Protein AF-A0A2W6Z1C5-F1 (afdb_monomer_lite)

Secondary structure (DSSP, 8-state):
-HHHHHHHHHHHHHHHHHHHHHHHTSGGGGG-HHHHHHHHHHHHHHHHHHHHHHHHHHHHHS-GGGHHHHHHHHHHHHHHHHHHHHHHHHHHIIIIIHHHTT-TTS-HHHHHHH-SSTTHHHHHHHHHHHHHHHHHHHHHHHHHHHHHHHHHH--

Foldseek 3Di:
DVLVVLVVLLLVLLLLLLVLLLVLQFPVCVVVVVVNVVSVVSSVVSVVSNVVSVVVNCVVPDDPVCCVVVVVVVVVVVVVVVVCCVVVLVCCLPPPQVVVVVDPPDDPVLCNTRDDDPCSSVSVVSSVVSVVSNVVSVVVVVVVVVVVVVVVVVD

Sequence (155 aa):
MERRHWASALLSGLAFQSVILIGAGLVVFERLPVLWFFGLAVFHVCLPINGAALQCLWQAVIPVEQQPRLFAARFAMEWSARLAAFTSSALLVDRFLQPAMTWTFWPGWIRETVGSSAGRPMAIGLLGVGWLLLVVLVWQSEHIKRQGRLAVTLF

Structure (mmCIF, N/CA/C/O backbone):
data_AF-A0A2W6Z1C5-F1
#
_entry.id   AF-A0A2W6Z1C5-F1
#
loop_
_atom_site.group_PDB
_atom_site.id
_atom_site.type_symbol
_atom_site.label_atom_id
_atom_site.label_alt_id
_atom_site.label_comp_id
_atom_site.label_asym_id
_atom_site.label_entity_id
_atom_site.label_seq_id
_atom_site.pdbx_PDB_ins_code
_atom_site.Cartn_x
_atom_site.Cartn_y
_atom_site.Cartn_z
_atom_site.occupancy
_atom_site.B_iso_or_equiv
_atom_site.auth_seq_id
_atom_site.auth_comp_id
_atom_site.auth_asym_id
_atom_site.auth_atom_id
_atom_site.p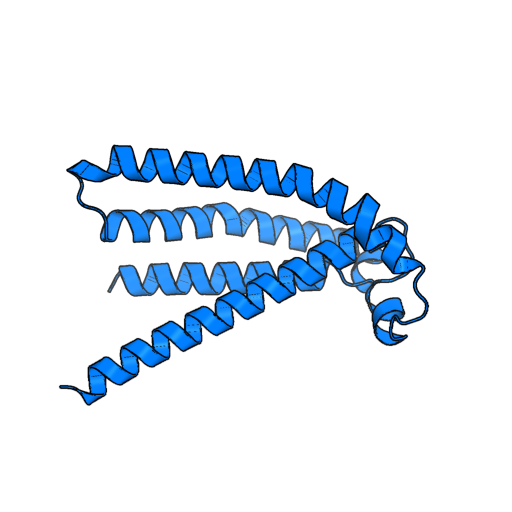dbx_PDB_model_num
ATOM 1 N N . MET A 1 1 ? -26.010 5.799 10.864 1.00 57.97 1 MET A N 1
A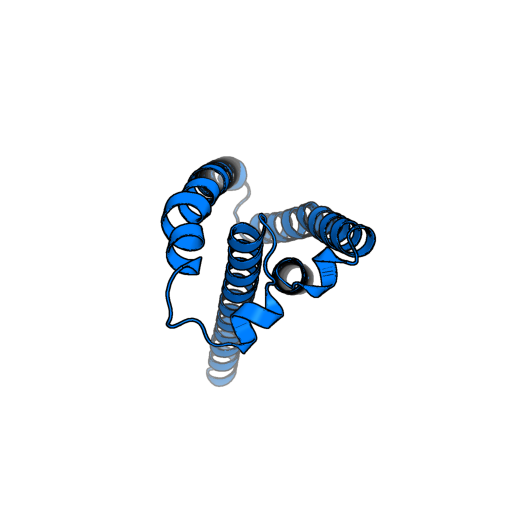TOM 2 C CA . MET A 1 1 ? -25.861 6.290 9.475 1.00 57.97 1 MET A CA 1
ATOM 3 C C . MET A 1 1 ? -24.407 6.679 9.169 1.00 57.97 1 MET A C 1
ATOM 5 O O . MET A 1 1 ? -23.880 6.250 8.154 1.00 57.97 1 MET A O 1
ATOM 9 N N . GLU A 1 2 ? -23.721 7.359 10.092 1.00 74.69 2 GLU A N 1
ATOM 10 C CA . GLU A 1 2 ? -22.348 7.876 9.936 1.00 74.69 2 GLU A CA 1
ATOM 11 C C . GLU A 1 2 ? -21.249 6.809 9.713 1.00 74.69 2 GLU A C 1
ATOM 13 O O . GLU A 1 2 ? -20.439 6.929 8.799 1.00 74.69 2 GLU A O 1
ATOM 18 N N . ARG A 1 3 ? -21.266 5.687 10.454 1.00 80.44 3 ARG A N 1
ATOM 19 C CA . ARG A 1 3 ? -20.263 4.605 10.301 1.00 80.44 3 ARG A CA 1
ATOM 20 C C . ARG A 1 3 ? -20.220 3.983 8.904 1.00 80.44 3 ARG A C 1
ATOM 22 O O . ARG A 1 3 ? -19.150 3.665 8.400 1.00 80.44 3 ARG A O 1
ATOM 29 N N . ARG A 1 4 ? -21.385 3.801 8.273 1.00 82.06 4 ARG A N 1
ATOM 30 C CA . ARG A 1 4 ? -21.482 3.199 6.934 1.00 82.06 4 ARG A CA 1
ATOM 31 C C . ARG A 1 4 ? -20.869 4.115 5.873 1.00 82.06 4 ARG A C 1
ATOM 33 O O . ARG A 1 4 ? -20.246 3.617 4.942 1.00 82.06 4 ARG A O 1
ATOM 40 N N . HIS A 1 5 ? -21.012 5.430 6.044 1.00 86.38 5 HIS A N 1
ATOM 41 C CA . HIS A 1 5 ? -20.405 6.421 5.161 1.00 86.38 5 HIS A CA 1
ATOM 42 C C . HIS A 1 5 ? -18.873 6.373 5.248 1.00 86.38 5 HIS A C 1
ATOM 44 O O .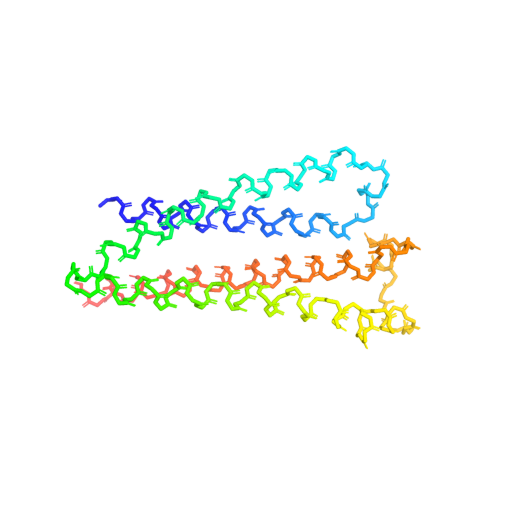 HIS A 1 5 ? -18.217 6.197 4.225 1.00 86.38 5 HIS A O 1
ATOM 50 N N . TRP A 1 6 ? -18.309 6.397 6.461 1.00 87.12 6 TRP A N 1
ATOM 51 C CA . TRP A 1 6 ? -16.857 6.311 6.667 1.00 87.12 6 TRP A CA 1
ATOM 52 C C . TRP A 1 6 ? -16.249 4.987 6.196 1.00 87.12 6 TRP A C 1
ATOM 54 O O . TRP A 1 6 ? -15.184 4.984 5.584 1.00 87.12 6 TRP A O 1
ATOM 64 N N . ALA A 1 7 ? -16.939 3.864 6.414 1.00 86.94 7 ALA A N 1
ATOM 65 C CA . ALA A 1 7 ? -16.502 2.564 5.904 1.00 86.94 7 ALA A CA 1
ATOM 66 C C . ALA A 1 7 ? -16.483 2.527 4.370 1.00 86.94 7 ALA A C 1
ATOM 68 O O . ALA A 1 7 ? -15.518 2.051 3.777 1.00 86.94 7 ALA A O 1
ATOM 69 N N . SER A 1 8 ? -17.520 3.066 3.721 1.00 86.69 8 SER A N 1
ATOM 70 C CA . SER A 1 8 ? -17.557 3.162 2.260 1.00 86.69 8 SER A CA 1
ATOM 71 C C . SER A 1 8 ? -16.465 4.087 1.728 1.00 86.69 8 SER A C 1
ATOM 73 O O . SER A 1 8 ? -15.814 3.734 0.751 1.00 86.69 8 SER A O 1
ATOM 75 N N . ALA A 1 9 ? -16.244 5.242 2.361 1.00 87.75 9 ALA A N 1
ATOM 76 C CA . ALA A 1 9 ? -15.198 6.181 1.969 1.00 87.75 9 ALA A CA 1
ATOM 77 C C . ALA A 1 9 ? -13.804 5.544 2.068 1.00 87.75 9 ALA A C 1
ATOM 79 O O . ALA A 1 9 ? -13.025 5.638 1.123 1.00 87.75 9 ALA A O 1
ATOM 80 N N . LEU A 1 10 ? -13.528 4.825 3.163 1.00 90.69 10 LEU A N 1
ATOM 81 C CA . LEU A 1 10 ? -12.271 4.107 3.360 1.00 90.69 10 LEU A CA 1
ATOM 82 C C . LEU A 1 10 ? -12.056 3.029 2.289 1.00 90.69 10 LEU A C 1
ATOM 84 O O . LEU A 1 10 ? -10.997 2.980 1.670 1.00 90.69 10 LEU A O 1
ATOM 88 N N . LEU A 1 11 ? -13.052 2.172 2.048 1.00 90.81 11 LEU A N 1
ATOM 89 C CA . LEU A 1 11 ? -12.936 1.100 1.055 1.00 90.81 11 LEU A CA 1
ATOM 90 C C . LEU A 1 11 ? -12.757 1.656 -0.362 1.00 90.81 11 LEU A C 1
ATOM 92 O O . LEU A 1 11 ? -11.890 1.181 -1.092 1.00 90.81 11 LEU A O 1
ATOM 96 N N . SER A 1 12 ? -13.526 2.682 -0.734 1.00 89.94 12 SER A N 1
ATOM 97 C CA . SER A 1 12 ? -13.388 3.349 -2.032 1.00 89.94 12 SER A CA 1
ATOM 98 C C . SER A 1 12 ? -12.025 4.022 -2.186 1.00 89.94 12 SER A C 1
ATOM 100 O O . SER A 1 12 ? -11.398 3.890 -3.234 1.00 89.94 12 SER A O 1
ATOM 102 N N . GLY A 1 13 ? -11.536 4.701 -1.145 1.00 92.25 13 GLY A N 1
ATOM 103 C CA . GLY A 1 13 ? -10.226 5.347 -1.154 1.00 92.25 13 GLY A CA 1
ATOM 104 C C . GLY A 1 13 ? -9.081 4.344 -1.294 1.00 92.25 13 GLY A C 1
ATOM 105 O O . GLY A 1 13 ? -8.167 4.564 -2.087 1.00 92.25 13 GLY A O 1
ATOM 106 N N . LEU A 1 14 ? -9.144 3.215 -0.583 1.00 93.56 14 LEU A N 1
ATOM 107 C CA . LEU A 1 14 ? -8.157 2.136 -0.699 1.00 93.56 14 LEU A CA 1
ATOM 108 C C . LEU A 1 14 ? -8.216 1.446 -2.069 1.00 93.56 14 LEU A C 1
ATOM 110 O O . LEU A 1 14 ? -7.172 1.163 -2.657 1.00 93.56 14 LEU A O 1
ATOM 114 N N . ALA A 1 15 ? -9.415 1.218 -2.613 1.00 93.75 15 ALA A N 1
ATOM 115 C CA . ALA A 1 15 ? -9.576 0.658 -3.953 1.00 93.75 15 ALA A CA 1
ATOM 116 C C . ALA A 1 15 ? -8.988 1.600 -5.013 1.00 93.75 15 ALA A C 1
ATOM 118 O O . ALA A 1 15 ? -8.227 1.171 -5.878 1.00 93.75 15 ALA A O 1
ATOM 119 N N . PHE A 1 16 ? -9.255 2.898 -4.902 1.00 94.50 16 PHE A N 1
ATOM 120 C CA . PHE A 1 16 ? -8.690 3.897 -5.799 1.00 94.50 16 PHE A CA 1
ATOM 121 C C . PHE A 1 16 ? -7.155 3.952 -5.720 1.00 94.50 16 PHE A C 1
ATOM 123 O O . PHE A 1 16 ? -6.481 3.891 -6.747 1.00 94.50 16 PHE A O 1
ATOM 130 N N . GLN A 1 17 ? -6.586 3.951 -4.510 1.00 94.69 17 GLN A N 1
ATOM 131 C CA . GLN A 1 17 ? -5.136 3.862 -4.304 1.00 94.69 17 GLN A CA 1
ATOM 132 C C . GLN A 1 17 ? -4.532 2.580 -4.896 1.00 94.69 17 GLN A C 1
ATOM 134 O O . GLN A 1 17 ? -3.446 2.630 -5.473 1.00 94.69 17 GLN A O 1
ATOM 139 N N . SER A 1 18 ? -5.235 1.447 -4.809 1.00 95.06 18 SER A N 1
ATOM 140 C CA . SER A 1 18 ? -4.773 0.186 -5.399 1.00 95.06 18 SER A CA 1
ATOM 141 C C . SER A 1 18 ? -4.682 0.260 -6.926 1.00 95.06 18 SER A C 1
ATOM 143 O O . SER A 1 18 ? -3.686 -0.174 -7.499 1.00 95.06 18 SER A O 1
ATOM 145 N N . VAL A 1 19 ? -5.654 0.903 -7.585 1.00 94.50 19 VAL A N 1
ATOM 146 C CA . VAL A 1 19 ? -5.636 1.128 -9.039 1.00 94.50 19 VAL A CA 1
ATOM 147 C C . VAL A 1 19 ? -4.487 2.049 -9.438 1.00 94.50 19 VAL A C 1
ATOM 149 O O . VAL A 1 19 ? -3.824 1.789 -10.441 1.00 94.50 19 VAL A O 1
ATOM 152 N N . ILE A 1 20 ? -4.198 3.084 -8.644 1.00 94.25 20 ILE A N 1
ATOM 153 C CA . ILE A 1 20 ? -3.041 3.952 -8.896 1.00 94.25 20 ILE A CA 1
ATOM 154 C C . ILE A 1 20 ? -1.733 3.159 -8.800 1.00 94.25 20 ILE A C 1
ATOM 156 O O . ILE A 1 20 ? -0.879 3.316 -9.666 1.00 94.25 20 ILE A O 1
ATOM 160 N N . LEU A 1 21 ? -1.576 2.286 -7.800 1.00 93.56 21 LEU A N 1
ATOM 161 C CA . LEU A 1 21 ? -0.382 1.439 -7.666 1.00 93.56 21 LEU A CA 1
ATOM 162 C C . LEU A 1 21 ? -0.233 0.447 -8.825 1.00 93.56 21 LEU A C 1
ATOM 164 O O . LEU A 1 21 ? 0.872 0.269 -9.333 1.00 93.56 21 LEU A O 1
ATOM 168 N N . ILE A 1 22 ? -1.343 -0.146 -9.279 1.00 93.75 22 ILE A N 1
ATOM 169 C CA . ILE A 1 22 ? -1.370 -0.990 -10.481 1.00 93.75 22 ILE A CA 1
ATOM 170 C C . ILE A 1 22 ? -0.892 -0.179 -11.690 1.00 93.75 22 ILE A C 1
ATOM 172 O O . ILE A 1 22 ? 0.000 -0.613 -12.415 1.00 93.75 22 ILE A O 1
ATOM 176 N N . GLY A 1 23 ? -1.442 1.022 -11.878 1.00 91.25 23 GLY A N 1
ATOM 177 C CA . GLY A 1 23 ? -1.054 1.925 -12.957 1.00 91.25 23 GLY A CA 1
ATOM 178 C C . GLY A 1 23 ? 0.418 2.331 -12.887 1.00 91.25 23 GLY A C 1
ATOM 179 O O . GLY A 1 23 ? 1.110 2.272 -13.896 1.00 91.25 23 GLY A O 1
ATOM 180 N N . ALA A 1 24 ? 0.927 2.669 -11.701 1.00 89.31 24 ALA A N 1
ATOM 181 C CA . ALA A 1 24 ? 2.304 3.116 -11.489 1.00 89.31 24 ALA A CA 1
ATOM 182 C C . ALA A 1 24 ? 3.363 2.085 -11.914 1.00 89.31 24 ALA A C 1
ATOM 184 O O . ALA A 1 24 ? 4.509 2.469 -12.150 1.00 89.31 24 ALA A O 1
ATOM 185 N N . GLY A 1 25 ? 2.987 0.806 -12.017 1.00 85.69 25 GLY A N 1
ATOM 186 C CA . GLY A 1 25 ? 3.842 -0.270 -12.509 1.00 85.69 25 GLY A CA 1
ATOM 187 C C . GLY A 1 25 ? 3.836 -0.483 -14.030 1.00 85.69 25 GLY A C 1
ATOM 188 O O . GLY A 1 25 ? 4.531 -1.378 -14.506 1.00 85.69 25 GLY A O 1
ATOM 189 N N . LEU A 1 26 ? 3.061 0.289 -14.800 1.00 88.12 26 LEU A N 1
ATOM 190 C CA . LEU A 1 26 ? 2.938 0.131 -16.254 1.0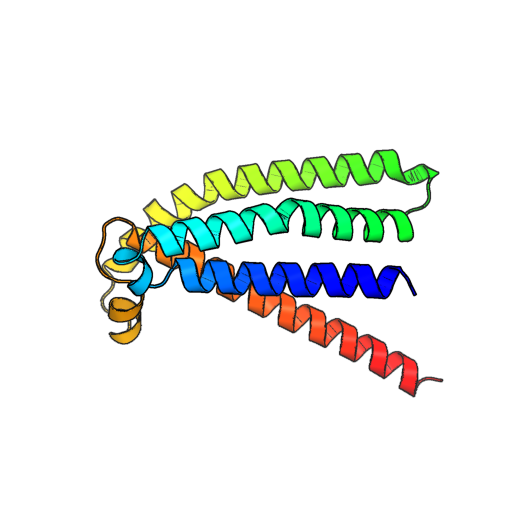0 88.12 26 LEU A CA 1
ATOM 191 C C . LEU A 1 26 ? 3.986 0.949 -17.024 1.00 88.12 26 LEU A C 1
ATOM 193 O O . LEU A 1 26 ? 4.202 2.131 -16.754 1.00 88.12 26 LEU A O 1
ATOM 197 N N . VAL A 1 27 ? 4.541 0.351 -18.082 1.00 85.75 27 VAL A N 1
ATOM 198 C CA . VAL A 1 27 ? 5.571 0.944 -18.957 1.00 85.75 27 VAL A CA 1
ATOM 199 C C . VAL A 1 27 ? 5.130 2.244 -19.626 1.00 85.75 27 VAL A C 1
ATOM 201 O O . VAL A 1 27 ? 5.956 3.103 -19.919 1.00 85.75 27 VAL A O 1
ATOM 204 N N . VAL A 1 28 ? 3.826 2.425 -19.867 1.00 84.19 28 VAL A N 1
ATOM 205 C CA . VAL A 1 28 ? 3.297 3.627 -20.534 1.00 84.19 28 VAL A CA 1
ATOM 206 C C . VAL A 1 28 ? 3.683 4.905 -19.783 1.00 84.19 28 VAL A C 1
ATOM 208 O O . VAL A 1 28 ? 3.933 5.940 -20.401 1.00 84.19 28 VAL A O 1
ATOM 211 N N . PHE A 1 29 ? 3.814 4.818 -18.459 1.00 84.94 29 PHE A N 1
ATOM 212 C CA . PHE A 1 29 ? 4.174 5.950 -17.616 1.00 84.94 29 PHE A CA 1
ATOM 213 C C . PHE A 1 29 ? 5.671 6.268 -17.613 1.00 84.94 29 PHE A C 1
ATOM 215 O O . PHE A 1 29 ? 6.034 7.381 -17.242 1.00 84.94 29 PHE A O 1
ATOM 222 N N . GLU A 1 30 ? 6.530 5.377 -18.124 1.00 83.06 30 GLU A N 1
ATOM 223 C CA . GLU A 1 30 ? 7.950 5.678 -18.370 1.00 83.06 30 GLU A CA 1
ATOM 224 C C . GLU A 1 30 ? 8.099 6.849 -19.354 1.00 83.06 30 GLU A C 1
ATOM 226 O O . GLU A 1 30 ? 8.985 7.689 -19.215 1.00 83.06 30 GLU A O 1
ATOM 231 N N . ARG A 1 31 ? 7.177 6.953 -20.320 1.00 85.62 31 ARG A N 1
ATOM 232 C CA . ARG A 1 31 ? 7.145 8.033 -21.320 1.00 85.62 31 ARG A CA 1
ATOM 233 C C . ARG A 1 31 ? 6.320 9.245 -20.884 1.00 85.62 31 ARG A C 1
ATOM 235 O O . ARG A 1 31 ? 6.308 10.251 -21.587 1.00 85.62 31 ARG A O 1
ATOM 242 N N . LEU A 1 32 ? 5.624 9.160 -19.748 1.00 90.50 32 LEU A N 1
ATOM 243 C CA . LEU A 1 32 ? 4.699 10.182 -19.246 1.00 90.50 32 LEU A CA 1
ATOM 244 C C . LEU A 1 32 ? 4.978 10.503 -17.763 1.00 90.50 32 LEU A C 1
ATOM 246 O O . LEU A 1 32 ? 4.083 10.357 -16.925 1.00 90.50 32 LEU A O 1
ATOM 250 N N . PRO A 1 33 ? 6.192 10.975 -17.408 1.00 88.94 33 PRO A N 1
ATOM 251 C CA . PRO A 1 33 ? 6.591 11.172 -16.012 1.00 88.94 33 PRO A CA 1
ATOM 252 C C . PRO A 1 33 ? 5.696 12.169 -15.266 1.00 88.94 33 PRO A C 1
ATOM 254 O O . PRO A 1 33 ? 5.404 11.971 -14.091 1.00 88.94 33 PRO A O 1
ATOM 257 N N . VAL A 1 34 ? 5.190 13.208 -15.941 1.00 94.00 34 VAL A N 1
ATOM 258 C CA . VAL A 1 34 ? 4.255 14.179 -15.340 1.00 94.00 34 VAL A CA 1
ATOM 259 C C . VAL A 1 34 ? 2.968 13.496 -14.876 1.00 94.00 34 VAL A C 1
ATOM 261 O O . VAL A 1 34 ? 2.504 13.741 -13.765 1.00 94.00 34 VAL A O 1
ATOM 264 N N . LEU A 1 35 ? 2.411 12.607 -15.702 1.00 92.56 35 LEU A N 1
ATOM 265 C CA . LEU A 1 35 ? 1.197 11.872 -15.362 1.00 92.56 35 LEU A CA 1
ATOM 266 C C . LEU A 1 35 ? 1.456 10.868 -14.231 1.00 92.56 35 LEU A C 1
ATOM 268 O O . LEU A 1 35 ? 0.608 10.697 -13.357 1.00 92.56 35 LEU A O 1
ATOM 272 N N . TRP A 1 36 ? 2.645 10.262 -14.207 1.00 91.81 36 TRP A N 1
ATOM 273 C CA . TRP A 1 36 ? 3.074 9.386 -13.118 1.00 91.81 36 TRP A CA 1
ATOM 274 C C . TRP A 1 36 ? 3.164 10.133 -11.779 1.00 91.81 36 TRP A C 1
ATOM 276 O O . TRP A 1 36 ? 2.556 9.712 -10.794 1.00 91.81 36 TRP A O 1
ATOM 286 N N . PHE A 1 37 ? 3.840 11.287 -11.748 1.00 92.88 37 PHE A N 1
ATOM 287 C CA . PHE A 1 37 ? 3.928 12.125 -10.548 1.00 92.88 37 PHE A CA 1
ATOM 288 C C . PHE A 1 37 ? 2.565 12.654 -10.107 1.00 92.88 37 PHE A C 1
ATOM 290 O O . PHE A 1 37 ? 2.289 12.686 -8.909 1.00 92.88 37 PHE A O 1
ATOM 297 N N . PHE A 1 38 ? 1.694 13.022 -11.048 1.00 94.81 38 PHE A N 1
ATOM 298 C CA . PHE A 1 38 ? 0.323 13.408 -10.730 1.00 94.81 38 PHE A CA 1
ATOM 299 C C . PHE A 1 38 ? -0.442 12.259 -10.060 1.00 94.81 38 PHE A C 1
ATOM 301 O O . PHE A 1 38 ? -1.051 12.458 -9.009 1.00 94.81 38 PHE A O 1
ATOM 308 N N . GLY A 1 39 ? -0.352 11.043 -10.606 1.00 93.69 39 GLY A N 1
ATOM 309 C CA . GLY A 1 39 ? -0.938 9.849 -9.995 1.00 93.69 39 GLY A CA 1
ATOM 310 C C . GLY A 1 39 ? -0.426 9.613 -8.573 1.00 93.69 39 GLY A C 1
ATOM 311 O O . GLY A 1 39 ? -1.219 9.397 -7.656 1.00 93.69 39 GLY A O 1
ATOM 312 N N . LEU A 1 40 ? 0.885 9.736 -8.351 1.00 92.06 40 LEU A N 1
ATOM 313 C CA . LEU A 1 40 ? 1.464 9.627 -7.011 1.00 92.06 40 LEU A CA 1
ATOM 314 C C . LEU A 1 40 ? 1.022 10.743 -6.064 1.00 92.06 40 LEU A C 1
ATOM 316 O O . LEU A 1 40 ? 0.791 10.473 -4.886 1.00 92.06 40 LEU A O 1
ATOM 320 N N . ALA A 1 41 ? 0.891 11.978 -6.542 1.00 95.00 41 ALA A N 1
ATOM 321 C CA . ALA A 1 41 ? 0.390 13.083 -5.732 1.00 95.00 41 ALA A CA 1
ATOM 322 C C . ALA A 1 41 ? -1.043 12.795 -5.265 1.00 95.00 41 ALA A C 1
ATOM 324 O O . ALA A 1 41 ? -1.339 12.885 -4.074 1.00 95.00 41 ALA A O 1
ATOM 325 N N . VAL A 1 42 ? -1.903 12.346 -6.182 1.00 94.88 42 VAL A N 1
ATOM 326 C CA . VAL A 1 42 ? -3.272 11.921 -5.872 1.00 94.88 42 VAL A CA 1
ATOM 327 C C . VAL A 1 42 ? -3.276 10.765 -4.863 1.00 94.88 42 VAL A C 1
ATOM 329 O O . VAL A 1 42 ? -4.006 10.821 -3.873 1.00 94.88 42 VAL A O 1
ATOM 332 N N . PHE A 1 43 ? -2.416 9.757 -5.045 1.00 94.25 43 PHE A N 1
ATOM 333 C CA . PHE A 1 43 ? -2.260 8.658 -4.087 1.00 94.25 43 PHE A CA 1
ATOM 334 C C . PHE A 1 43 ? -1.935 9.167 -2.676 1.00 94.25 43 PHE A C 1
ATOM 336 O O . PHE A 1 43 ? -2.554 8.721 -1.706 1.00 94.25 43 PHE A O 1
ATOM 343 N N . HIS A 1 44 ? -0.998 10.113 -2.552 1.00 93.69 44 HIS A N 1
ATOM 344 C CA . HIS A 1 44 ? -0.581 10.660 -1.260 1.00 93.69 44 HIS A CA 1
ATOM 345 C C . HIS A 1 44 ? -1.665 11.518 -0.608 1.00 93.69 44 HIS A C 1
ATOM 347 O O . HIS A 1 44 ? -1.845 11.431 0.604 1.00 93.69 44 HIS A O 1
ATOM 353 N N . VAL A 1 45 ? -2.437 12.283 -1.385 1.00 93.94 45 VAL A N 1
ATOM 354 C CA . VAL A 1 45 ? -3.584 13.056 -0.873 1.00 93.94 45 VAL A CA 1
ATOM 355 C C . VAL A 1 45 ? -4.665 12.141 -0.286 1.00 93.94 45 VAL A C 1
ATOM 357 O O . VAL A 1 45 ? -5.308 12.499 0.700 1.00 93.94 45 VAL A O 1
ATOM 360 N N . CYS A 1 46 ? -4.838 10.930 -0.821 1.00 92.75 46 CYS A N 1
ATOM 361 C CA . CYS A 1 46 ? -5.779 9.957 -0.263 1.00 92.75 46 CYS A CA 1
ATOM 362 C C . CYS A 1 46 ? -5.336 9.371 1.093 1.00 92.75 46 CYS A C 1
ATOM 364 O O . CYS A 1 46 ? -6.191 8.912 1.852 1.00 92.75 46 CYS A O 1
ATOM 366 N N . LEU A 1 47 ? -4.041 9.399 1.442 1.00 91.50 47 LEU A N 1
ATOM 367 C CA . LEU A 1 47 ? -3.539 8.845 2.709 1.00 91.50 47 LEU A CA 1
ATOM 368 C C . LEU A 1 47 ? -4.174 9.492 3.956 1.00 91.50 47 LEU A C 1
ATOM 370 O O . LEU A 1 47 ? -4.719 8.745 4.772 1.00 91.50 47 LEU A O 1
ATOM 374 N N . PRO A 1 48 ? -4.166 10.831 4.138 1.00 92.94 48 PRO A N 1
ATOM 375 C CA . PRO A 1 48 ? -4.804 11.455 5.298 1.00 92.94 48 PRO A CA 1
ATOM 376 C C . PRO A 1 48 ? -6.323 11.243 5.324 1.00 92.94 48 PRO A C 1
ATOM 378 O O . PRO A 1 48 ? -6.888 11.098 6.405 1.00 92.94 48 PRO A O 1
ATOM 381 N N . ILE A 1 49 ? -6.981 11.157 4.162 1.00 92.31 49 ILE A N 1
ATOM 382 C CA . ILE A 1 49 ? -8.427 10.901 4.066 1.00 92.31 49 ILE A CA 1
ATOM 383 C C . ILE A 1 49 ? -8.753 9.498 4.594 1.00 92.31 49 ILE A C 1
ATOM 385 O O . ILE A 1 49 ? -9.613 9.340 5.461 1.00 92.31 49 ILE A O 1
ATOM 389 N N . ASN A 1 50 ? -8.023 8.484 4.125 1.00 92.88 50 ASN A N 1
ATOM 390 C CA . ASN A 1 50 ? -8.175 7.106 4.592 1.00 92.88 50 ASN A CA 1
ATOM 391 C C . ASN A 1 50 ? -7.807 6.978 6.077 1.00 92.88 50 ASN A C 1
ATOM 393 O O . ASN A 1 50 ? -8.506 6.300 6.830 1.00 92.88 50 ASN A O 1
ATOM 397 N N . GLY A 1 51 ? -6.755 7.673 6.518 1.00 92.19 51 GLY A N 1
ATOM 398 C CA . GLY A 1 51 ? -6.357 7.738 7.923 1.00 92.19 51 GLY A CA 1
ATOM 399 C C . GLY A 1 51 ? -7.460 8.305 8.819 1.00 92.19 51 GLY A C 1
ATOM 400 O O . GLY A 1 51 ? -7.800 7.688 9.830 1.00 92.19 51 GLY A O 1
ATOM 401 N N . ALA A 1 52 ? -8.070 9.424 8.418 1.00 92.19 52 ALA A N 1
ATOM 402 C CA . ALA A 1 52 ? -9.180 10.048 9.134 1.00 92.19 52 ALA A CA 1
ATOM 403 C C . ALA A 1 52 ? -10.419 9.142 9.169 1.00 92.19 52 ALA A C 1
ATOM 405 O O . ALA A 1 52 ? -10.959 8.890 10.244 1.00 92.19 52 ALA A O 1
ATOM 406 N N . ALA A 1 53 ? -10.819 8.570 8.028 1.00 92.56 53 ALA A N 1
ATOM 407 C CA . ALA A 1 53 ? -11.948 7.643 7.963 1.00 92.56 53 ALA A CA 1
ATOM 408 C C . ALA A 1 53 ? -11.737 6.425 8.880 1.00 92.56 53 ALA A C 1
ATOM 410 O O . ALA A 1 53 ? -12.626 6.048 9.647 1.00 92.56 53 ALA A O 1
ATOM 411 N N . LEU A 1 54 ? -10.535 5.841 8.860 1.00 92.62 54 LEU A N 1
ATOM 412 C CA . LEU A 1 54 ? -10.175 4.727 9.732 1.00 92.62 54 LEU A CA 1
ATOM 413 C C . LEU A 1 54 ? -10.125 5.150 11.211 1.00 92.62 54 LEU A C 1
ATOM 415 O O . LEU A 1 54 ? -10.452 4.349 12.084 1.00 92.62 54 LEU A O 1
ATOM 419 N N . GLN A 1 55 ? -9.728 6.383 11.527 1.00 93.62 55 GLN A N 1
ATOM 420 C CA . GLN A 1 55 ? -9.763 6.901 12.898 1.00 93.62 55 GLN A CA 1
ATOM 421 C C . GLN A 1 55 ? -11.204 7.070 13.406 1.00 93.62 55 GLN A C 1
ATOM 423 O O . GLN A 1 55 ? -11.519 6.577 14.490 1.00 93.62 55 GLN A O 1
ATOM 428 N N . CYS A 1 56 ? -12.096 7.667 12.608 1.00 92.94 56 CYS A N 1
ATOM 429 C CA . CYS A 1 56 ? -13.514 7.825 12.951 1.00 92.94 56 CYS A CA 1
ATOM 430 C C . CYS A 1 56 ? -14.200 6.472 13.198 1.00 92.94 56 CYS A C 1
ATOM 432 O O . CYS A 1 56 ? -14.975 6.324 14.144 1.00 92.94 56 CYS A O 1
ATOM 434 N N . LEU A 1 57 ? -13.889 5.454 12.387 1.00 91.56 57 LEU A N 1
ATOM 435 C CA . LEU A 1 57 ? -14.419 4.100 12.580 1.00 91.56 57 LEU A CA 1
ATOM 436 C C . LEU A 1 57 ? -13.971 3.481 13.908 1.00 91.56 57 LEU A C 1
ATOM 438 O O . LEU A 1 57 ? -14.786 2.874 14.601 1.00 91.56 57 LEU A O 1
ATOM 442 N N . TRP A 1 58 ? -12.701 3.652 14.278 1.00 92.25 58 TRP A N 1
ATOM 443 C CA . TRP A 1 58 ? -12.169 3.137 15.540 1.00 92.25 58 TRP A CA 1
ATOM 444 C C . TRP A 1 58 ? -12.780 3.849 16.752 1.00 92.25 58 TRP A C 1
ATOM 446 O O . TRP A 1 58 ? -13.208 3.185 17.697 1.00 92.25 58 TRP A O 1
ATOM 456 N N . GLN A 1 59 ? -12.901 5.178 16.704 1.00 93.56 59 GLN A N 1
ATOM 457 C CA . GLN A 1 59 ? -13.554 5.965 17.758 1.00 93.56 59 GLN A CA 1
ATOM 458 C C . GLN A 1 59 ? -15.024 5.583 17.960 1.00 93.56 59 GLN A C 1
ATOM 460 O O . GLN A 1 59 ? -15.510 5.607 19.085 1.00 93.56 59 GLN A O 1
ATOM 465 N N . ALA A 1 60 ? -15.724 5.180 16.898 1.00 91.50 60 ALA A N 1
ATOM 466 C CA . ALA A 1 60 ? -17.118 4.760 16.998 1.00 91.50 60 ALA A CA 1
ATOM 467 C C . ALA A 1 60 ? -17.310 3.396 17.691 1.00 91.50 60 ALA A C 1
ATOM 469 O O . ALA A 1 60 ? -18.426 3.075 18.106 1.00 91.50 60 ALA A O 1
ATOM 470 N N . VAL A 1 61 ? -16.271 2.557 17.755 1.00 91.81 61 VAL A N 1
ATOM 471 C CA . VAL A 1 61 ? -16.356 1.176 18.269 1.00 91.81 61 VAL A CA 1
ATOM 472 C C . VAL A 1 61 ? -15.698 1.029 19.641 1.00 91.81 61 VAL A C 1
ATOM 474 O O . VAL A 1 61 ? -16.131 0.193 20.429 1.00 91.81 61 VAL A O 1
ATOM 477 N N . ILE A 1 62 ? -14.672 1.825 19.943 1.00 93.62 62 ILE A N 1
ATOM 478 C CA . ILE A 1 62 ? -13.870 1.652 21.157 1.00 93.62 62 ILE A CA 1
ATOM 479 C C . ILE A 1 62 ? -14.403 2.503 22.317 1.00 93.62 62 ILE A C 1
ATOM 481 O O . ILE A 1 62 ? -14.524 3.723 22.155 1.00 93.62 62 ILE A O 1
ATOM 485 N N . PRO A 1 63 ? -14.636 1.895 23.500 1.00 95.06 63 PRO A N 1
ATOM 486 C CA . PRO A 1 63 ? -14.991 2.622 24.718 1.00 95.06 63 PRO A CA 1
ATOM 487 C C . PRO A 1 63 ? -13.969 3.709 25.052 1.00 95.06 63 PRO A C 1
ATOM 489 O O . PRO A 1 63 ? -12.762 3.479 24.937 1.00 95.06 63 PRO A O 1
ATOM 492 N N . VAL A 1 64 ? -14.448 4.878 25.481 1.00 95.50 64 VAL A N 1
ATOM 493 C CA . VAL A 1 64 ? -13.632 6.088 25.695 1.00 95.50 64 VAL A CA 1
ATOM 494 C C . VAL A 1 64 ? -12.463 5.821 26.646 1.00 95.50 64 VAL A C 1
ATOM 496 O O . VAL A 1 64 ? -11.343 6.261 26.395 1.00 95.50 64 VAL A O 1
ATOM 499 N N . GLU A 1 65 ? -12.684 5.004 27.671 1.00 97.25 65 GLU A N 1
ATOM 500 C CA . GLU A 1 65 ? -11.709 4.659 28.710 1.00 97.25 65 GLU A CA 1
ATOM 501 C C . GLU A 1 65 ? -10.525 3.852 28.154 1.00 97.25 65 GLU A C 1
ATOM 503 O O . GLU A 1 65 ? -9.423 3.883 28.700 1.00 97.25 65 GLU A O 1
ATOM 508 N N . GLN A 1 66 ? -10.733 3.126 27.051 1.00 97.06 66 GLN A N 1
ATOM 509 C CA . GLN A 1 66 ? -9.714 2.284 26.419 1.00 97.06 66 GLN A CA 1
ATOM 510 C C . GLN A 1 66 ? -9.021 2.964 25.233 1.00 97.06 66 GLN A C 1
ATOM 512 O O . GLN A 1 66 ? -7.988 2.465 24.766 1.00 97.06 66 GLN A O 1
ATOM 517 N N . GLN A 1 67 ? -9.555 4.090 24.746 1.00 94.69 67 GLN A N 1
ATOM 518 C CA . GLN A 1 67 ? -9.052 4.778 23.554 1.00 94.69 67 GLN A CA 1
ATOM 519 C C . GLN A 1 67 ? -7.558 5.123 23.636 1.00 94.69 67 GLN A C 1
ATOM 521 O O . GLN A 1 67 ? -6.850 4.776 22.690 1.00 94.69 67 GLN A O 1
ATOM 526 N N . PRO A 1 68 ? -7.020 5.703 24.733 1.00 96.38 68 PRO A N 1
ATOM 527 C CA . PRO A 1 68 ? -5.604 6.070 24.782 1.00 96.38 68 PRO A CA 1
ATOM 528 C C . PRO A 1 68 ? -4.677 4.868 24.575 1.00 96.38 68 PRO A C 1
ATOM 530 O O . PRO A 1 68 ? -3.739 4.926 23.780 1.00 96.38 68 PRO A O 1
ATOM 533 N N . ARG A 1 69 ? -4.978 3.742 25.236 1.00 96.69 69 ARG A N 1
ATOM 534 C CA . ARG A 1 69 ? -4.170 2.519 25.152 1.00 96.69 69 ARG A CA 1
ATOM 535 C C . ARG A 1 69 ? -4.244 1.888 23.764 1.00 96.69 69 ARG A C 1
ATOM 537 O O . ARG A 1 69 ? -3.215 1.532 23.194 1.00 96.69 69 ARG A O 1
ATOM 544 N N . LEU A 1 70 ? -5.454 1.730 23.226 1.00 96.12 70 LEU A N 1
ATOM 545 C CA . LEU A 1 70 ? -5.656 1.063 21.939 1.00 96.12 70 LEU A CA 1
ATOM 546 C C . LEU A 1 70 ? -5.164 1.915 20.764 1.00 96.12 70 LEU A C 1
ATOM 548 O O . LEU A 1 70 ? -4.597 1.368 19.820 1.00 96.12 70 LEU A O 1
ATOM 552 N N . PHE A 1 71 ? -5.304 3.241 20.828 1.00 95.62 71 PHE A N 1
ATOM 553 C CA . PHE A 1 71 ? -4.759 4.129 19.801 1.00 95.62 71 PHE A CA 1
ATOM 554 C C . PHE A 1 71 ? -3.236 4.182 19.847 1.00 95.62 71 PHE A C 1
ATOM 556 O O . PHE A 1 71 ? -2.618 4.098 18.790 1.00 95.62 71 PHE A O 1
ATOM 563 N N . ALA A 1 72 ? -2.619 4.224 21.032 1.00 96.00 72 ALA A N 1
ATOM 564 C CA . ALA A 1 72 ? -1.163 4.136 21.146 1.00 96.00 72 ALA A CA 1
ATOM 565 C C . ALA A 1 72 ? -0.623 2.835 20.528 1.00 96.00 72 ALA A C 1
ATOM 567 O O . ALA A 1 72 ? 0.309 2.875 19.724 1.00 96.00 72 ALA A O 1
ATOM 568 N N . ALA A 1 73 ? -1.253 1.693 20.832 1.00 95.69 73 ALA A N 1
ATOM 569 C CA . ALA A 1 73 ? -0.884 0.408 20.241 1.00 95.69 73 ALA A CA 1
ATOM 570 C C . ALA A 1 73 ? -1.044 0.410 18.712 1.00 95.69 73 ALA A C 1
ATOM 572 O O . ALA A 1 73 ? -0.131 0.005 17.994 1.00 95.69 73 ALA A O 1
ATOM 573 N N . ARG A 1 74 ? -2.166 0.929 18.199 1.00 94.44 74 ARG A N 1
ATOM 574 C CA . ARG A 1 74 ? -2.401 1.053 16.755 1.00 94.44 74 ARG A CA 1
ATOM 575 C C . ARG A 1 74 ? -1.343 1.924 16.074 1.00 94.44 74 ARG A C 1
ATOM 577 O O . ARG A 1 74 ? -0.819 1.522 15.039 1.00 94.44 74 ARG A O 1
ATOM 584 N N . PHE A 1 75 ? -1.023 3.090 16.633 1.00 93.56 75 PHE A N 1
ATOM 585 C CA . PHE A 1 75 ? 0.002 3.970 16.070 1.00 93.56 75 PHE A CA 1
ATOM 586 C C . PHE A 1 75 ? 1.375 3.301 16.064 1.00 93.56 75 PHE A C 1
ATOM 588 O O . PHE A 1 75 ? 2.077 3.379 15.058 1.00 93.56 75 PHE A O 1
ATOM 595 N N . ALA A 1 76 ? 1.743 2.602 17.141 1.00 95.56 76 ALA A N 1
ATOM 596 C CA . ALA A 1 76 ? 2.983 1.835 17.182 1.00 95.56 76 ALA A CA 1
ATOM 597 C C . ALA A 1 76 ? 3.025 0.787 16.058 1.00 95.56 76 ALA A C 1
ATOM 599 O O . ALA A 1 76 ? 3.993 0.742 15.304 1.00 95.56 76 ALA A O 1
ATOM 600 N N . MET A 1 77 ? 1.945 0.017 15.877 1.00 95.19 77 MET A N 1
ATOM 601 C CA . MET A 1 77 ? 1.843 -0.966 14.792 1.00 95.19 77 MET A CA 1
ATOM 602 C C . MET A 1 77 ? 1.953 -0.320 13.406 1.00 95.19 77 MET A C 1
ATOM 604 O O . MET A 1 77 ? 2.634 -0.864 12.541 1.00 95.19 77 MET A O 1
ATOM 608 N N . GLU A 1 78 ? 1.324 0.836 13.185 1.00 92.62 78 GLU A N 1
ATOM 609 C CA . GLU A 1 78 ? 1.386 1.549 11.905 1.00 92.62 78 GLU A CA 1
ATOM 610 C C . GLU A 1 78 ? 2.813 2.009 11.576 1.00 92.62 78 GLU A C 1
ATOM 612 O O . GLU A 1 78 ? 3.302 1.783 10.466 1.00 92.62 78 GLU A O 1
ATOM 617 N N . TRP A 1 79 ? 3.516 2.604 12.541 1.00 93.81 79 TRP A N 1
ATOM 618 C CA . TRP A 1 79 ? 4.903 3.031 12.354 1.00 93.81 79 TRP A CA 1
ATOM 619 C C . TRP A 1 79 ? 5.855 1.852 12.163 1.00 93.81 79 TRP A C 1
ATOM 621 O O . TRP A 1 79 ? 6.702 1.891 11.268 1.00 93.81 79 TRP A O 1
ATOM 631 N N . SER A 1 80 ? 5.685 0.780 12.937 1.00 96.50 80 SER A N 1
ATOM 632 C CA . SER A 1 80 ? 6.451 -0.453 12.754 1.00 96.50 80 SER A CA 1
ATOM 633 C C . SER A 1 80 ? 6.202 -1.077 11.381 1.00 96.50 80 SER A C 1
ATOM 635 O O . SER A 1 80 ? 7.155 -1.491 10.724 1.00 96.50 80 SER A O 1
ATOM 637 N N . ALA A 1 81 ? 4.954 -1.094 10.905 1.00 92.75 81 ALA A N 1
ATOM 638 C CA . ALA A 1 81 ? 4.612 -1.604 9.581 1.00 92.75 81 ALA A CA 1
ATOM 639 C C . ALA A 1 81 ? 5.237 -0.761 8.462 1.00 92.75 81 ALA A C 1
ATOM 641 O O . ALA A 1 81 ? 5.758 -1.324 7.502 1.00 92.75 81 ALA A O 1
ATOM 642 N N . ARG A 1 82 ? 5.253 0.573 8.592 1.00 92.06 82 ARG A N 1
ATOM 643 C CA . ARG A 1 82 ? 5.944 1.459 7.637 1.00 92.06 82 ARG A CA 1
ATOM 644 C C . ARG A 1 82 ? 7.443 1.190 7.605 1.00 92.06 82 ARG A C 1
ATOM 646 O O . ARG A 1 82 ? 8.008 1.055 6.524 1.00 92.06 82 ARG A O 1
ATOM 653 N N . LEU A 1 83 ? 8.077 1.070 8.770 1.00 93.75 83 LEU A N 1
ATOM 654 C CA . LEU A 1 83 ? 9.501 0.750 8.852 1.00 93.75 83 LEU A CA 1
ATOM 655 C C . LEU A 1 83 ? 9.802 -0.605 8.200 1.00 93.75 83 LEU A C 1
ATOM 657 O O . LEU A 1 83 ? 10.719 -0.703 7.387 1.00 93.75 83 LEU A O 1
ATOM 661 N N . ALA A 1 84 ? 8.997 -1.624 8.505 1.00 94.81 84 ALA A N 1
ATOM 662 C CA . ALA A 1 84 ? 9.109 -2.941 7.892 1.00 94.81 84 ALA A CA 1
ATOM 663 C C . ALA A 1 84 ? 8.893 -2.888 6.372 1.00 94.81 84 ALA A C 1
ATOM 665 O O . ALA A 1 84 ? 9.617 -3.547 5.634 1.00 94.81 84 ALA A O 1
ATOM 666 N N . ALA A 1 85 ? 7.944 -2.091 5.878 1.00 91.06 85 ALA A N 1
ATOM 667 C CA . ALA A 1 85 ? 7.706 -1.917 4.446 1.00 91.06 85 ALA A CA 1
ATOM 668 C C . ALA A 1 85 ? 8.904 -1.255 3.743 1.00 91.06 85 ALA A C 1
ATOM 670 O O . ALA A 1 85 ? 9.323 -1.712 2.680 1.00 91.06 85 ALA A O 1
ATOM 671 N N . PHE A 1 86 ? 9.512 -0.229 4.345 1.00 89.38 86 PHE A N 1
ATOM 672 C CA . PHE A 1 86 ? 10.701 0.411 3.777 1.00 89.38 86 PHE A CA 1
ATOM 673 C C . PHE A 1 86 ? 11.892 -0.547 3.705 1.00 89.38 86 PHE A C 1
ATOM 675 O O . PHE A 1 86 ? 12.532 -0.642 2.661 1.00 89.38 86 PHE A O 1
ATOM 682 N N . THR A 1 87 ? 12.166 -1.304 4.766 1.00 92.00 87 THR A N 1
ATOM 683 C CA . THR A 1 87 ? 13.307 -2.234 4.779 1.00 92.00 87 THR A CA 1
ATOM 684 C C . THR A 1 87 ? 13.067 -3.459 3.899 1.00 92.00 87 THR A C 1
ATOM 686 O O . THR A 1 87 ? 13.956 -3.875 3.156 1.00 92.00 87 THR A O 1
ATOM 689 N N . SER A 1 88 ? 11.857 -4.021 3.927 1.00 92.94 88 SER A N 1
ATOM 690 C CA . SER A 1 88 ? 11.507 -5.184 3.106 1.00 92.94 88 SER A CA 1
ATOM 691 C C . SER A 1 88 ? 11.390 -4.856 1.623 1.00 92.94 88 SER A C 1
ATOM 693 O O . SER A 1 88 ? 11.709 -5.721 0.816 1.00 92.94 88 SER A O 1
ATOM 695 N N . SER A 1 89 ? 10.992 -3.639 1.236 1.00 88.38 89 SER A N 1
ATOM 696 C CA . SER A 1 89 ? 10.878 -3.272 -0.184 1.00 88.38 89 SER A CA 1
ATOM 697 C C . SER A 1 89 ? 12.233 -3.258 -0.893 1.00 88.38 89 SER A C 1
ATOM 699 O O . SER A 1 89 ? 12.340 -3.814 -1.983 1.00 88.38 89 SER A O 1
ATOM 701 N N . ALA A 1 90 ? 13.282 -2.729 -0.254 1.00 88.56 90 ALA A N 1
ATOM 702 C CA . ALA A 1 90 ? 14.644 -2.791 -0.787 1.00 88.56 90 ALA A CA 1
ATOM 703 C C . ALA A 1 90 ? 15.115 -4.246 -0.961 1.00 88.56 90 ALA A C 1
ATOM 705 O O . ALA A 1 90 ? 15.557 -4.641 -2.038 1.00 88.56 90 ALA A O 1
ATOM 706 N N . LEU A 1 91 ? 14.931 -5.081 0.069 1.00 92.56 91 LEU A N 1
ATOM 707 C CA . LEU A 1 91 ? 15.284 -6.503 -0.001 1.00 92.56 91 LEU A CA 1
ATOM 708 C C . LEU A 1 91 ? 14.482 -7.250 -1.071 1.00 92.56 91 LEU A C 1
ATOM 710 O O . LEU A 1 91 ? 15.043 -8.069 -1.798 1.00 92.56 91 LEU A O 1
ATOM 714 N N . LEU A 1 92 ? 13.183 -6.969 -1.181 1.00 92.62 92 LEU A N 1
ATOM 715 C CA . LEU A 1 92 ? 12.299 -7.544 -2.188 1.00 92.62 92 LEU A CA 1
ATOM 716 C C . LEU A 1 92 ? 12.811 -7.222 -3.594 1.00 92.62 92 LEU A C 1
ATOM 718 O O . LEU A 1 92 ? 12.908 -8.120 -4.431 1.00 92.62 92 LEU A O 1
ATOM 722 N N . VAL A 1 93 ? 13.171 -5.964 -3.842 1.00 91.06 93 VAL A N 1
ATOM 723 C CA . VAL A 1 93 ? 13.695 -5.518 -5.133 1.00 91.06 93 VAL A CA 1
ATOM 724 C C . VAL A 1 93 ? 15.021 -6.205 -5.454 1.00 91.06 93 VAL A C 1
ATOM 726 O O . VAL A 1 93 ? 15.105 -6.901 -6.468 1.00 91.06 93 VAL A O 1
ATOM 729 N N . ASP A 1 94 ? 16.014 -6.088 -4.577 1.00 91.81 94 ASP A N 1
ATOM 730 C CA . ASP A 1 94 ? 17.388 -6.501 -4.879 1.00 91.81 94 ASP A CA 1
ATOM 731 C C . ASP A 1 94 ? 17.566 -8.024 -4.879 1.00 91.81 94 ASP A C 1
ATOM 733 O O . ASP A 1 94 ? 18.335 -8.575 -5.669 1.00 91.81 94 ASP A O 1
ATOM 737 N N . ARG A 1 95 ? 16.877 -8.734 -3.975 1.00 93.62 95 ARG A N 1
ATOM 738 C CA . ARG A 1 95 ? 17.078 -10.180 -3.772 1.00 93.62 95 ARG A CA 1
ATOM 739 C C . ARG A 1 95 ? 16.071 -11.053 -4.497 1.00 93.62 95 ARG A C 1
ATOM 741 O O . ARG A 1 95 ? 16.383 -12.215 -4.741 1.00 93.62 95 ARG A O 1
ATOM 748 N N . PHE A 1 96 ? 14.899 -10.528 -4.846 1.00 92.12 96 PHE A N 1
ATOM 749 C CA . PHE A 1 96 ? 13.843 -11.333 -5.460 1.00 92.12 96 PHE A CA 1
ATOM 750 C C . PHE A 1 96 ? 13.445 -10.797 -6.828 1.00 92.12 96 PHE A C 1
ATOM 752 O O . PHE A 1 96 ? 13.587 -11.516 -7.814 1.00 92.12 96 PHE A O 1
ATOM 759 N N . LEU A 1 97 ? 12.995 -9.544 -6.925 1.00 91.12 97 LEU A N 1
ATOM 760 C CA . LEU A 1 97 ? 12.438 -9.021 -8.174 1.00 91.12 97 LEU A CA 1
ATOM 761 C C . LEU A 1 97 ? 13.509 -8.846 -9.251 1.00 91.12 97 LEU A C 1
ATOM 763 O O . LEU A 1 97 ? 13.293 -9.267 -10.386 1.00 91.12 97 LEU A O 1
ATOM 767 N N . GLN A 1 98 ? 14.675 -8.290 -8.918 1.00 90.62 98 GLN A N 1
ATOM 768 C CA . GLN A 1 98 ? 15.760 -8.105 -9.881 1.00 90.62 98 GLN A CA 1
ATOM 769 C C . GLN A 1 98 ? 16.322 -9.440 -10.406 1.00 90.62 98 GLN A C 1
ATOM 771 O O . GLN A 1 98 ? 16.400 -9.585 -11.628 1.00 90.62 98 GLN A O 1
ATOM 776 N N . PRO A 1 99 ? 16.638 -10.450 -9.571 1.00 90.00 99 PRO A N 1
ATOM 777 C CA . PRO A 1 99 ? 17.006 -11.774 -10.072 1.00 90.00 99 PRO A CA 1
ATOM 778 C C . PRO A 1 99 ? 15.886 -12.416 -10.886 1.00 90.00 99 PRO A C 1
ATOM 780 O O . PRO A 1 99 ? 16.145 -12.955 -11.965 1.00 90.00 99 PRO A O 1
ATOM 783 N N . ALA A 1 100 ? 14.636 -12.294 -10.426 1.00 88.19 100 ALA A N 1
ATOM 784 C CA . ALA A 1 100 ? 13.497 -12.863 -11.127 1.00 88.19 100 ALA A CA 1
ATOM 785 C C . ALA A 1 100 ? 13.385 -12.335 -12.555 1.00 88.19 100 ALA A C 1
ATOM 787 O O . ALA A 1 100 ? 13.032 -13.089 -13.452 1.00 88.19 100 ALA A O 1
ATOM 788 N N . MET A 1 101 ? 13.758 -11.081 -12.815 1.00 83.69 101 MET A N 1
ATOM 789 C CA . MET A 1 101 ? 13.725 -10.499 -14.160 1.00 83.69 101 MET A CA 1
ATOM 790 C C . MET A 1 101 ? 14.612 -11.197 -15.196 1.00 83.69 101 MET A C 1
ATOM 792 O O . MET A 1 101 ? 14.393 -11.015 -16.394 1.00 83.69 101 MET A O 1
ATOM 796 N N . THR A 1 102 ? 15.591 -11.988 -14.762 1.00 85.81 102 THR A N 1
ATOM 797 C CA . THR A 1 102 ? 16.449 -12.779 -15.658 1.00 85.81 102 THR A CA 1
ATOM 798 C C . THR A 1 102 ? 15.842 -14.135 -16.024 1.00 85.81 102 THR A C 1
ATOM 800 O O . THR A 1 102 ? 16.323 -14.806 -16.935 1.00 85.81 102 THR A O 1
ATOM 803 N N . TRP A 1 103 ? 14.761 -14.541 -15.353 1.00 87.12 103 TRP A N 1
ATOM 804 C CA . TRP A 1 103 ? 14.116 -15.825 -15.590 1.00 87.12 103 TRP A CA 1
ATOM 805 C C . TRP A 1 103 ? 13.425 -15.875 -16.957 1.00 87.12 103 TRP A C 1
ATOM 807 O O . TRP A 1 103 ? 12.784 -14.926 -17.418 1.00 87.12 103 TRP A O 1
ATOM 817 N N . THR A 1 104 ? 13.532 -17.020 -17.624 1.00 80.94 104 THR A N 1
ATOM 818 C CA . THR A 1 104 ? 12.989 -17.235 -18.971 1.00 80.94 104 THR A CA 1
ATOM 819 C C . THR A 1 104 ? 11.481 -17.478 -18.991 1.00 80.94 104 THR A C 1
ATOM 821 O O . THR A 1 104 ? 10.878 -17.323 -20.047 1.00 80.94 104 THR A O 1
ATOM 824 N N . PHE A 1 105 ? 10.858 -17.794 -17.850 1.00 84.38 105 PHE A N 1
ATOM 825 C CA . PHE A 1 105 ? 9.434 -18.146 -17.790 1.00 84.38 105 PHE A CA 1
ATOM 826 C C . PHE A 1 105 ? 8.473 -16.958 -17.906 1.00 84.38 105 PHE A C 1
ATOM 828 O O . PHE A 1 105 ? 7.271 -17.177 -18.043 1.00 84.38 105 PHE A O 1
ATOM 835 N N . TRP A 1 106 ? 8.956 -15.714 -17.812 1.00 80.81 106 TRP A N 1
ATOM 836 C CA . TRP A 1 106 ? 8.073 -14.549 -17.866 1.00 80.81 106 TRP A CA 1
ATOM 837 C C . TRP A 1 106 ? 7.338 -14.486 -19.211 1.00 80.81 106 TRP A C 1
ATOM 839 O O . TRP A 1 106 ? 7.996 -14.385 -20.251 1.00 80.81 106 TRP A O 1
ATOM 849 N N . PRO A 1 107 ? 5.993 -14.487 -19.206 1.00 83.62 107 PRO A N 1
ATOM 850 C CA . PRO A 1 107 ? 5.201 -14.290 -20.409 1.00 83.62 107 PRO A CA 1
ATOM 851 C C . PRO A 1 107 ? 5.585 -12.992 -21.129 1.00 83.62 107 PRO A C 1
ATOM 853 O O . PRO A 1 107 ? 5.831 -11.971 -20.480 1.00 83.62 107 PRO A O 1
ATOM 856 N N . GLY A 1 108 ? 5.588 -13.011 -22.466 1.00 81.25 108 GLY A N 1
ATOM 857 C CA . GL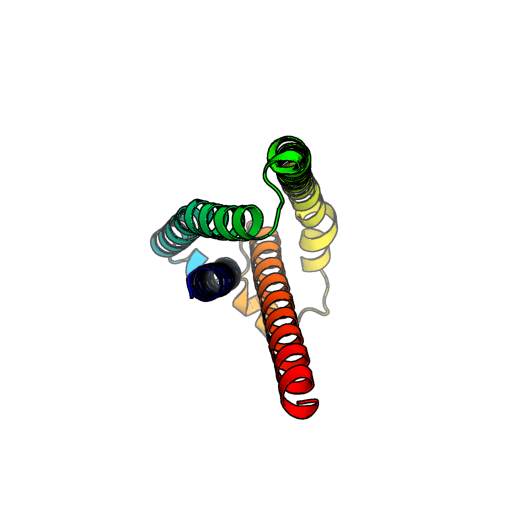Y A 1 108 ? 5.956 -11.849 -23.290 1.00 81.25 108 GLY A CA 1
ATOM 858 C C . GLY A 1 108 ? 5.161 -10.591 -22.935 1.00 81.25 108 GLY A C 1
ATOM 859 O O . GLY A 1 108 ? 5.745 -9.532 -22.727 1.00 81.25 108 GLY A O 1
ATOM 860 N N . TRP A 1 109 ? 3.856 -10.741 -22.694 1.00 82.31 109 TRP A N 1
ATOM 861 C CA . TRP A 1 109 ? 2.981 -9.634 -22.308 1.00 82.31 109 TRP A CA 1
ATOM 862 C C . TRP A 1 109 ? 3.374 -8.971 -20.975 1.00 82.31 109 TRP A C 1
ATOM 864 O O . TRP A 1 109 ? 3.192 -7.765 -20.836 1.00 82.31 109 TRP A O 1
ATOM 874 N N . ILE A 1 110 ? 3.952 -9.694 -20.001 1.00 79.56 110 ILE A N 1
ATOM 875 C CA . ILE A 1 110 ? 4.453 -9.088 -18.747 1.00 79.56 110 ILE A CA 1
ATOM 876 C C . ILE A 1 110 ? 5.695 -8.243 -19.032 1.00 79.56 110 ILE A C 1
ATOM 878 O O . ILE A 1 110 ? 5.833 -7.128 -18.533 1.00 79.56 110 ILE A O 1
ATOM 882 N N . ARG A 1 111 ? 6.603 -8.760 -19.864 1.00 76.38 111 ARG A N 1
ATOM 883 C CA . ARG A 1 111 ? 7.823 -8.034 -20.238 1.00 76.38 111 ARG A CA 1
ATOM 884 C C . ARG A 1 111 ? 7.495 -6.763 -21.020 1.00 76.38 111 ARG A C 1
ATOM 886 O O . ARG A 1 111 ? 8.125 -5.736 -20.797 1.00 76.38 111 ARG A O 1
ATOM 893 N N . GLU A 1 112 ? 6.489 -6.828 -21.885 1.00 81.19 112 GLU A N 1
ATOM 894 C CA . GLU A 1 112 ? 6.012 -5.687 -22.667 1.00 81.19 112 GLU A CA 1
ATOM 895 C C . GLU A 1 112 ? 5.265 -4.662 -21.806 1.00 81.19 112 GLU A C 1
ATOM 897 O O . GLU A 1 112 ? 5.476 -3.467 -21.975 1.00 81.19 112 GLU A O 1
ATOM 902 N N . THR A 1 113 ? 4.433 -5.101 -20.855 1.00 81.75 113 THR A N 1
ATOM 903 C CA . THR A 1 113 ? 3.621 -4.193 -20.020 1.00 81.75 113 THR A CA 1
ATOM 904 C C . THR A 1 113 ? 4.415 -3.447 -18.957 1.00 81.75 113 THR A C 1
ATOM 906 O O . THR A 1 113 ? 4.012 -2.341 -18.600 1.00 81.75 113 THR A O 1
ATOM 909 N N . VAL A 1 114 ? 5.523 -4.003 -18.456 1.00 75.50 114 VAL A N 1
ATOM 910 C CA . VAL A 1 114 ? 6.321 -3.380 -17.378 1.00 75.50 114 VAL A CA 1
ATOM 911 C C . VAL A 1 114 ? 7.630 -2.750 -17.885 1.00 75.50 114 VAL A C 1
ATOM 913 O O . VAL A 1 114 ? 8.314 -2.039 -17.153 1.00 75.50 114 VAL A O 1
ATOM 916 N N . GLY A 1 115 ? 7.965 -2.946 -19.163 1.00 76.75 115 GLY A N 1
ATOM 917 C CA . GLY A 1 115 ? 9.070 -2.259 -19.830 1.00 76.75 115 GLY A CA 1
ATOM 918 C C . GLY A 1 115 ? 10.444 -2.890 -19.617 1.00 76.75 115 GLY A C 1
ATOM 919 O O . GLY A 1 115 ? 10.584 -4.060 -19.249 1.00 76.75 115 GLY A O 1
ATOM 920 N N . SER A 1 116 ? 11.494 -2.113 -19.891 1.00 75.50 116 SER A N 1
ATOM 921 C CA . SER A 1 116 ? 12.895 -2.566 -19.848 1.00 75.50 116 SER A CA 1
ATOM 922 C C . SER A 1 116 ? 13.845 -1.587 -19.150 1.00 75.50 116 SER A C 1
ATOM 924 O O . SER A 1 116 ? 15.060 -1.744 -19.254 1.00 75.50 116 SER A O 1
ATOM 926 N N . SER A 1 117 ? 13.318 -0.584 -18.447 1.00 79.50 117 SER A N 1
ATOM 927 C CA . SER A 1 117 ? 14.119 0.406 -17.723 1.00 79.50 117 SER A CA 1
ATOM 928 C C . SER A 1 117 ? 14.697 -0.129 -16.407 1.00 79.50 117 SER A C 1
ATOM 930 O O . SER A 1 117 ? 14.247 -1.135 -15.855 1.00 79.50 117 SER A O 1
ATOM 932 N N . ALA A 1 118 ? 15.700 0.574 -15.869 1.00 80.69 118 ALA A N 1
ATOM 933 C CA . ALA A 1 118 ? 16.351 0.223 -14.603 1.00 80.69 118 ALA A CA 1
ATOM 934 C C . ALA A 1 118 ? 15.375 0.195 -13.406 1.00 80.69 118 ALA A C 1
ATOM 936 O O . ALA A 1 118 ? 15.566 -0.580 -12.473 1.00 80.69 118 ALA A O 1
ATOM 937 N N . GLY A 1 119 ? 14.297 0.987 -13.452 1.00 82.69 119 GLY A N 1
ATOM 938 C CA . GLY A 1 119 ? 13.253 1.024 -12.420 1.00 82.69 119 GLY A CA 1
ATOM 939 C C . GLY A 1 119 ? 12.260 -0.144 -12.462 1.00 82.69 119 GLY A C 1
ATOM 940 O O . GLY A 1 119 ? 11.385 -0.237 -11.598 1.00 82.69 119 GLY A O 1
ATOM 941 N N . ARG A 1 120 ? 12.381 -1.053 -13.438 1.00 85.62 120 ARG A N 1
ATOM 942 C CA . ARG A 1 120 ? 11.424 -2.141 -13.679 1.00 85.62 120 ARG A CA 1
ATOM 943 C C . ARG A 1 120 ? 11.147 -3.039 -12.466 1.00 85.62 120 ARG A C 1
ATOM 945 O O . ARG A 1 120 ? 9.974 -3.316 -12.221 1.00 85.62 120 ARG A O 1
ATOM 952 N N . PRO A 1 121 ? 12.143 -3.499 -11.681 1.00 89.06 121 PRO A N 1
ATOM 953 C CA . PRO A 1 121 ? 11.860 -4.323 -10.505 1.00 89.06 121 PRO A CA 1
ATOM 954 C C . PRO A 1 121 ? 10.938 -3.618 -9.502 1.00 89.06 121 PRO A C 1
ATOM 956 O O . PRO A 1 121 ? 9.999 -4.228 -8.998 1.00 89.06 121 PRO A O 1
ATOM 959 N N . MET A 1 122 ? 11.139 -2.316 -9.274 1.00 88.50 122 MET A N 1
ATOM 960 C CA . MET A 1 122 ? 10.279 -1.532 -8.387 1.00 88.50 122 MET A CA 1
ATOM 961 C C . MET A 1 122 ? 8.873 -1.350 -8.974 1.00 88.50 122 MET A C 1
ATOM 963 O O . MET A 1 122 ? 7.889 -1.488 -8.251 1.00 88.50 122 MET A O 1
ATOM 967 N N . ALA A 1 123 ? 8.761 -1.115 -10.285 1.00 88.56 123 ALA A N 1
ATOM 968 C CA . ALA A 1 123 ? 7.474 -1.032 -10.981 1.00 88.56 123 ALA A CA 1
ATOM 969 C C . ALA A 1 123 ? 6.646 -2.323 -10.822 1.00 88.56 123 ALA A C 1
ATOM 971 O O . ALA A 1 123 ? 5.456 -2.262 -10.516 1.00 88.56 123 ALA A O 1
ATOM 972 N N . ILE A 1 124 ? 7.284 -3.495 -10.926 1.00 88.75 124 ILE A N 1
ATOM 973 C CA . ILE A 1 124 ? 6.645 -4.801 -10.676 1.00 88.75 124 ILE A CA 1
ATOM 974 C C . ILE A 1 124 ? 6.229 -4.943 -9.214 1.00 88.75 124 ILE A C 1
ATOM 976 O O . ILE A 1 124 ? 5.147 -5.459 -8.933 1.00 88.75 124 ILE A O 1
ATOM 980 N N . GLY A 1 125 ? 7.057 -4.466 -8.284 1.00 90.44 125 GLY A N 1
ATOM 981 C CA . GLY A 1 125 ? 6.713 -4.419 -6.865 1.00 90.44 125 GLY A CA 1
ATOM 982 C C . GLY A 1 125 ? 5.440 -3.608 -6.614 1.00 90.44 125 GLY A C 1
ATOM 983 O O . GLY A 1 125 ? 4.513 -4.107 -5.979 1.00 90.44 125 GLY A O 1
ATOM 984 N N . LEU A 1 126 ? 5.353 -2.394 -7.168 1.00 90.81 126 LEU A N 1
ATOM 985 C CA . LEU A 1 126 ? 4.171 -1.530 -7.053 1.00 90.81 126 LEU A CA 1
ATOM 986 C C . LEU A 1 126 ? 2.930 -2.162 -7.695 1.00 90.81 126 LEU A C 1
ATOM 988 O O . LEU A 1 126 ? 1.871 -2.191 -7.065 1.00 90.81 126 LEU A O 1
ATOM 992 N N . LEU A 1 127 ? 3.077 -2.734 -8.894 1.00 91.31 127 LEU A N 1
ATOM 993 C CA . LEU A 1 127 ? 2.016 -3.468 -9.588 1.00 91.31 127 LEU A CA 1
ATOM 994 C C . LEU A 1 127 ? 1.485 -4.621 -8.723 1.00 91.31 127 LEU A C 1
ATOM 996 O O . LEU A 1 127 ? 0.274 -4.766 -8.546 1.00 91.31 127 LEU A O 1
ATOM 1000 N N . GLY A 1 128 ? 2.391 -5.424 -8.161 1.00 91.50 128 GLY A N 1
ATOM 1001 C CA . GLY A 1 128 ? 2.061 -6.563 -7.308 1.00 91.50 128 GLY A CA 1
ATOM 1002 C C . GLY A 1 128 ? 1.362 -6.150 -6.015 1.00 91.50 128 GLY A C 1
ATOM 1003 O O . GLY A 1 128 ? 0.346 -6.742 -5.654 1.00 91.50 128 GLY A O 1
ATOM 1004 N N . VAL A 1 129 ? 1.850 -5.101 -5.347 1.00 92.19 129 VAL A N 1
ATOM 1005 C CA . VAL A 1 129 ? 1.207 -4.547 -4.143 1.00 92.19 129 VAL A CA 1
ATOM 1006 C C . VAL A 1 129 ? -0.181 -3.998 -4.470 1.00 92.19 129 VAL A C 1
ATOM 1008 O O . VAL A 1 129 ? -1.125 -4.259 -3.726 1.00 92.19 129 VAL A O 1
ATOM 1011 N N . GLY A 1 130 ? -0.336 -3.291 -5.592 1.00 93.31 130 GLY A N 1
ATOM 1012 C CA . GLY A 1 130 ? -1.629 -2.790 -6.051 1.00 93.31 130 GLY A CA 1
ATOM 1013 C C . GLY A 1 130 ? -2.648 -3.913 -6.268 1.00 93.31 130 GLY A C 1
ATOM 1014 O O . GLY A 1 130 ? -3.756 -3.850 -5.734 1.00 93.31 130 GLY A O 1
ATOM 1015 N N . TRP A 1 131 ? -2.259 -4.989 -6.959 1.00 94.75 131 TRP A N 1
ATOM 1016 C CA . TRP A 1 131 ? -3.115 -6.167 -7.139 1.00 94.75 131 TRP A CA 1
ATOM 1017 C C . TRP A 1 131 ? -3.443 -6.876 -5.827 1.00 94.75 131 TRP A C 1
ATOM 1019 O O . TRP A 1 131 ? -4.602 -7.218 -5.593 1.00 94.75 131 TRP A O 1
ATOM 1029 N N . LEU A 1 132 ? -2.451 -7.074 -4.956 1.00 94.44 132 LEU A N 1
ATOM 1030 C CA . LEU A 1 132 ? -2.653 -7.707 -3.655 1.00 94.44 132 LEU A CA 1
ATOM 1031 C C . LEU A 1 132 ? -3.670 -6.928 -2.812 1.00 94.44 132 LEU A C 1
ATOM 1033 O O . LEU A 1 132 ? -4.603 -7.521 -2.269 1.00 94.44 132 LEU A O 1
ATOM 1037 N N . LEU A 1 133 ? -3.524 -5.602 -2.743 1.00 92.94 133 LEU A N 1
ATOM 1038 C CA . LEU A 1 133 ? -4.463 -4.729 -2.042 1.00 92.94 133 LEU A CA 1
ATOM 1039 C C . LEU A 1 133 ? -5.872 -4.848 -2.622 1.00 92.94 133 LEU A C 1
ATOM 1041 O O . LEU A 1 133 ? -6.826 -5.035 -1.867 1.00 92.94 133 LEU A O 1
ATOM 1045 N N . LEU A 1 134 ? -6.008 -4.793 -3.949 1.00 94.44 134 LEU A N 1
ATOM 1046 C CA . LEU A 1 134 ? -7.305 -4.903 -4.611 1.00 94.44 134 LEU A CA 1
ATOM 1047 C C . LEU A 1 134 ? -7.988 -6.246 -4.307 1.00 94.44 134 LEU A C 1
ATOM 1049 O O . LEU A 1 134 ? -9.167 -6.267 -3.956 1.00 94.44 134 LEU A O 1
ATOM 1053 N N . VAL A 1 135 ? -7.252 -7.359 -4.369 1.00 94.69 135 VAL A N 1
ATOM 1054 C CA . VAL A 1 135 ? -7.775 -8.701 -4.054 1.00 94.69 135 VAL A CA 1
ATOM 1055 C C . VAL A 1 135 ? -8.236 -8.787 -2.601 1.00 94.69 135 VAL A C 1
ATOM 1057 O O . VAL A 1 135 ? -9.344 -9.260 -2.339 1.00 94.69 135 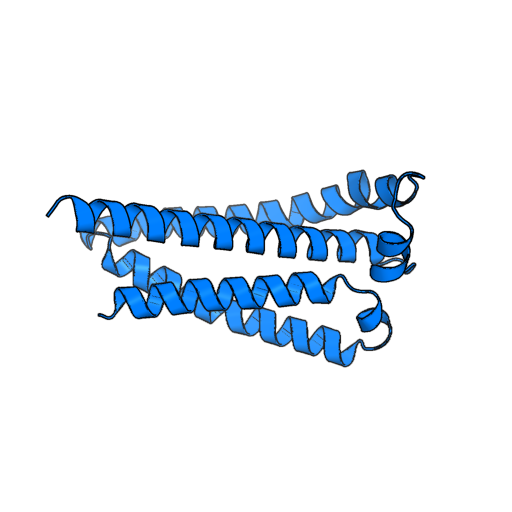VAL A O 1
ATOM 1060 N N . VAL A 1 136 ? -7.428 -8.300 -1.657 1.00 92.25 136 VAL A N 1
ATOM 1061 C CA . VAL A 1 136 ? -7.786 -8.291 -0.230 1.00 92.25 136 VAL A CA 1
ATOM 1062 C C . VAL A 1 136 ? -9.041 -7.452 0.013 1.00 92.25 136 VAL A C 1
ATOM 1064 O O . VAL A 1 136 ? -9.926 -7.883 0.753 1.00 92.25 136 VAL A O 1
ATOM 1067 N N . LEU A 1 137 ? -9.160 -6.288 -0.631 1.00 91.94 137 LEU A N 1
ATOM 1068 C CA . LEU A 1 137 ? -10.335 -5.419 -0.516 1.00 91.94 137 LEU A CA 1
ATOM 1069 C C . LEU A 1 137 ? -11.596 -6.075 -1.081 1.00 91.94 137 LEU A C 1
ATOM 1071 O O . LEU A 1 137 ? -12.645 -6.044 -0.435 1.00 91.94 137 LEU A O 1
ATOM 1075 N N . VAL A 1 138 ? -11.501 -6.701 -2.256 1.00 90.75 138 VAL A N 1
ATOM 1076 C CA . VAL A 1 138 ? -12.620 -7.438 -2.858 1.00 90.75 138 VAL A CA 1
ATOM 1077 C C . VAL A 1 138 ? -13.047 -8.576 -1.935 1.00 90.75 138 VAL A C 1
ATOM 1079 O O . VAL A 1 138 ? -14.232 -8.687 -1.615 1.00 90.75 138 VAL A O 1
ATOM 1082 N N . TRP A 1 139 ? -12.094 -9.361 -1.433 1.00 90.06 139 TRP A N 1
ATOM 1083 C CA . TRP A 1 139 ? -12.360 -10.468 -0.517 1.00 90.06 139 TRP A CA 1
ATOM 1084 C C . TRP A 1 139 ? -13.041 -10.010 0.781 1.00 90.06 139 TRP A C 1
ATOM 1086 O O . TRP A 1 139 ? -14.064 -10.576 1.172 1.00 90.06 139 TRP A O 1
ATOM 1096 N N . GLN A 1 140 ? -12.545 -8.935 1.401 1.00 86.56 140 GLN A N 1
ATOM 1097 C CA . GLN A 1 140 ? -13.156 -8.301 2.577 1.00 86.56 140 GLN A CA 1
ATOM 1098 C C . GLN A 1 140 ? -14.582 -7.818 2.287 1.00 86.56 140 GLN A C 1
ATOM 1100 O O . GLN A 1 140 ? -15.502 -8.077 3.065 1.00 86.56 140 GLN A O 1
ATOM 1105 N N . SER A 1 141 ? -14.796 -7.158 1.144 1.00 83.56 141 SER A N 1
ATOM 1106 C CA . SER A 1 141 ? -16.116 -6.646 0.764 1.00 83.56 141 SER A CA 1
ATOM 1107 C C . SER A 1 141 ? -17.141 -7.771 0.587 1.00 83.56 141 SER A C 1
ATOM 1109 O O . SER A 1 141 ? -18.283 -7.651 1.036 1.00 83.56 141 SER A O 1
ATOM 1111 N N . GLU A 1 142 ? -16.728 -8.895 0.000 1.00 84.88 142 GLU A N 1
ATOM 1112 C CA . GLU A 1 142 ? -17.574 -10.073 -0.164 1.00 84.88 142 GLU A CA 1
ATOM 1113 C C . GLU A 1 142 ? -17.842 -10.762 1.175 1.00 84.88 142 GLU A C 1
ATOM 1115 O O . GLU A 1 142 ? -18.971 -11.188 1.429 1.00 84.88 142 GLU A O 1
ATOM 1120 N N . HIS A 1 143 ? -16.851 -10.816 2.069 1.00 82.12 143 HIS A N 1
ATOM 1121 C CA . HIS A 1 143 ? -17.032 -11.371 3.408 1.00 82.12 143 HIS A CA 1
ATOM 1122 C C . HIS A 1 143 ? -18.066 -10.574 4.220 1.00 82.12 143 HIS A C 1
ATOM 1124 O O . HIS A 1 143 ? -18.998 -11.160 4.776 1.00 82.12 143 HIS A O 1
ATOM 1130 N N . ILE A 1 144 ? -17.981 -9.240 4.199 1.00 79.25 144 ILE A N 1
ATOM 1131 C CA . ILE A 1 144 ? -18.940 -8.348 4.871 1.00 79.25 144 ILE A CA 1
ATOM 1132 C C . ILE A 1 144 ? -20.352 -8.522 4.288 1.00 79.25 144 ILE A C 1
ATOM 1134 O O . ILE A 1 144 ? -21.322 -8.665 5.037 1.00 79.25 144 ILE A O 1
ATOM 1138 N N . LYS A 1 145 ? -20.491 -8.575 2.955 1.00 79.94 145 LYS A N 1
ATOM 1139 C CA . LYS A 1 145 ? -21.792 -8.814 2.296 1.00 79.94 145 LYS A CA 1
ATOM 1140 C C . LYS A 1 145 ? -22.394 -10.172 2.661 1.00 79.94 145 LYS A C 1
ATOM 1142 O O . LYS A 1 145 ? -23.617 -10.281 2.761 1.00 79.94 145 LYS A O 1
ATOM 1147 N N . ARG A 1 146 ? -21.571 -11.215 2.809 1.00 78.81 146 ARG A N 1
ATOM 1148 C CA . ARG A 1 146 ? -22.028 -12.564 3.187 1.00 78.81 146 ARG A CA 1
ATOM 1149 C C . ARG A 1 146 ? -22.543 -12.598 4.622 1.00 78.81 146 ARG A C 1
ATOM 1151 O O . ARG A 1 146 ? -23.643 -13.097 4.837 1.00 78.81 146 ARG A O 1
ATOM 1158 N N . GLN A 1 147 ? -21.815 -12.015 5.573 1.00 75.81 147 GLN A N 1
ATOM 1159 C CA . GLN A 1 147 ? -22.272 -11.933 6.966 1.00 75.81 147 GLN A CA 1
ATOM 1160 C C . GLN A 1 147 ? -23.559 -11.107 7.105 1.00 75.81 147 GLN A C 1
ATOM 1162 O O . GLN A 1 147 ? -24.483 -11.520 7.801 1.00 75.81 147 GLN A O 1
ATOM 1167 N N . GLY A 1 148 ? -23.665 -9.991 6.375 1.00 66.12 148 GLY A N 1
ATOM 1168 C CA . GLY A 1 148 ? -24.887 -9.183 6.346 1.00 66.12 148 GLY A CA 1
ATOM 1169 C C . GLY A 1 148 ? -26.099 -9.924 5.770 1.00 66.12 148 GLY A C 1
ATOM 1170 O O . GLY A 1 148 ? -27.201 -9.774 6.287 1.00 66.12 148 GLY A O 1
ATOM 1171 N N . ARG A 1 149 ? -25.912 -10.762 4.738 1.00 60.19 149 ARG A N 1
ATOM 1172 C CA . ARG A 1 149 ? -26.993 -11.593 4.174 1.00 60.19 149 ARG A CA 1
ATOM 1173 C C . ARG A 1 149 ? -27.466 -12.682 5.134 1.00 60.19 149 ARG A C 1
ATOM 1175 O O . ARG A 1 149 ? -28.668 -12.875 5.249 1.00 60.19 149 ARG A O 1
ATOM 1182 N N . LEU A 1 150 ? -26.544 -13.346 5.833 1.00 60.34 150 LEU A N 1
ATOM 1183 C CA . LEU A 1 150 ? -26.881 -14.393 6.805 1.00 60.34 150 LEU A CA 1
ATOM 1184 C C . LEU A 1 150 ? -27.693 -13.849 7.986 1.00 60.34 150 LEU A C 1
ATOM 1186 O O . LEU A 1 150 ? -28.620 -14.512 8.441 1.00 60.34 150 LEU A O 1
ATOM 1190 N N . ALA A 1 151 ? -27.391 -12.629 8.439 1.00 53.19 151 ALA A N 1
ATOM 1191 C CA . ALA A 1 151 ? -28.164 -11.970 9.486 1.00 53.19 151 ALA A CA 1
ATOM 1192 C C . ALA A 1 151 ? -29.611 -11.677 9.049 1.00 53.19 151 ALA A C 1
ATOM 1194 O O . ALA A 1 151 ? -30.517 -11.835 9.850 1.00 53.19 151 ALA A O 1
ATOM 1195 N N . VAL A 1 152 ? -29.849 -11.304 7.787 1.00 53.62 152 VAL A N 1
ATOM 1196 C CA . VAL A 1 152 ? -31.198 -10.983 7.273 1.00 53.62 152 VAL A CA 1
ATOM 1197 C C . VAL A 1 152 ? -32.063 -12.229 7.052 1.00 53.62 152 VAL A C 1
ATOM 1199 O O . VAL A 1 152 ? -33.277 -12.132 7.109 1.00 53.62 152 VAL A O 1
ATOM 1202 N N . THR A 1 153 ? -31.471 -13.401 6.809 1.00 53.22 153 THR A N 1
ATOM 1203 C CA . THR A 1 153 ? -32.218 -14.664 6.635 1.00 53.22 153 THR A CA 1
ATOM 1204 C C . THR A 1 153 ? -32.589 -15.370 7.942 1.00 53.22 153 THR A C 1
ATOM 1206 O O . THR A 1 153 ? -33.325 -16.350 7.903 1.00 53.22 153 THR A O 1
ATOM 1209 N N . LEU A 1 154 ? -32.041 -14.928 9.077 1.00 47.84 154 LEU A N 1
ATOM 1210 C CA . LEU A 1 154 ? -32.255 -15.537 10.398 1.00 47.84 154 LEU A CA 1
ATOM 1211 C C . LEU A 1 154 ? -33.211 -14.726 11.296 1.00 47.84 154 LEU A C 1
ATOM 1213 O O . LEU A 1 154 ? -33.420 -15.111 12.446 1.00 47.84 154 LEU A O 1
ATOM 1217 N N . PHE A 1 155 ? -33.795 -13.645 10.772 1.00 43.75 155 PHE A N 1
ATOM 1218 C CA . PHE A 1 155 ? -34.856 -12.842 11.387 1.00 43.75 155 PHE A CA 1
ATOM 1219 C C . PHE A 1 155 ? -36.032 -12.714 10.418 1.00 43.75 155 PHE A C 1
ATOM 1221 O O . PHE A 1 155 ? -37.162 -12.514 10.912 1.00 43.75 155 PHE A O 1
#

Radius of gyration: 19.16 Å; chains: 1; bounding box: 52×32×52 Å

pLDDT: mean 87.72, std 9.77, range [43.75, 97.25]